Protein AF-A0A919PTJ8-F1 (afdb_monomer)

Organism: NCBI:txid685454

pLDDT: mean 84.8, std 15.62, range [39.84, 98.12]

Foldseek 3Di:
DDDDFDPFKFKDFLVLLLVLLVVCVVVVHDDFDHNVRSVVQADNRKMWIKGFDDWDPPPHTWTWIWTWMDGPDLDIDIDIGTGHPVSVVPTHTDDPVVVVVRVVSVVVPPPPDPDPPPPPPPPDPDD

Solvent-accessible surface area (backbone atoms only — not comparable to full-atom values): 7415 Å² total; per-residue (Å²): 134,90,81,74,70,56,86,65,41,24,44,42,41,46,70,55,52,33,55,50,27,46,50,16,58,78,69,69,41,54,57,70,58,48,32,68,56,46,67,76,71,42,37,86,87,20,40,34,42,37,31,47,76,41,75,39,70,71,92,48,70,24,31,37,19,47,35,44,32,42,28,73,84,93,42,75,47,74,45,44,38,31,38,45,61,72,63,57,68,72,41,51,74,45,56,70,74,55,50,55,52,50,50,54,54,56,57,72,69,53,81,79,72,76,74,74,76,77,76,80,78,73,80,76,77,79,130

Sequence (127 aa):
MRFDVPKAIKWVVKSDLVVLSEKAGALHLGAGRRAGWLRDHVSDSANGALWAILRESHPQPSYRCLIVMKCGGDGTENFMLDLLPDDFEQLPDLPQERVVQLARWALSHVPISPLPAEDGVGFGREK

Secondary structure (DSSP, 8-state):
---PPP-PEEEEEHHHHHHHHHHHHHTT--BSS-HHHHHHHS-TT-EEEEEEEEEE-SSSSEEEEEEEEEETTTEEEEEEEEE-HHHHHTSPBPPHHHHHHHHHHHHHTS--PPPPP----------

Structure (mmCIF, N/CA/C/O backbone):
data_AF-A0A919PTJ8-F1
#
_entry.id   AF-A0A919PTJ8-F1
#
loop_
_atom_site.group_PDB
_atom_site.id
_atom_site.type_symbol
_atom_site.label_atom_id
_atom_site.label_alt_id
_atom_site.label_comp_id
_atom_site.label_asym_id
_atom_site.label_entity_id
_atom_site.label_seq_id
_atom_site.pdbx_PDB_ins_code
_atom_site.Cartn_x
_atom_site.Cartn_y
_atom_site.Cartn_z
_atom_site.occupancy
_atom_site.B_iso_or_equiv
_atom_site.auth_seq_id
_atom_site.auth_comp_id
_atom_site.auth_asym_id
_atom_site.auth_atom_id
_atom_site.pdbx_PDB_model_num
ATOM 1 N N . MET A 1 1 ? -8.188 15.135 20.175 1.00 45.06 1 MET A N 1
ATOM 2 C CA . MET A 1 1 ? -7.351 13.952 19.882 1.00 45.06 1 MET A CA 1
ATOM 3 C C . MET A 1 1 ? -6.642 14.221 18.557 1.00 45.06 1 MET A C 1
ATOM 5 O O . MET A 1 1 ? -7.320 14.315 17.540 1.00 45.06 1 MET A O 1
ATOM 9 N N . ARG A 1 2 ? -5.331 14.507 18.566 1.00 47.78 2 ARG A N 1
ATOM 10 C CA . ARG A 1 2 ? -4.547 14.626 17.324 1.00 47.78 2 ARG A CA 1
ATOM 11 C C . ARG A 1 2 ? -4.296 13.202 16.837 1.00 47.78 2 ARG A C 1
ATOM 13 O O . ARG A 1 2 ? -3.640 12.446 17.538 1.00 47.78 2 ARG A O 1
ATOM 20 N N . PHE A 1 3 ? -4.892 12.822 15.714 1.00 58.41 3 PHE A N 1
ATOM 21 C CA . PHE A 1 3 ? -4.509 11.591 15.030 1.00 58.41 3 PHE A CA 1
ATOM 22 C C . PHE A 1 3 ? -3.486 11.994 13.977 1.00 58.41 3 PHE A C 1
ATOM 24 O O . PHE A 1 3 ? -3.849 12.591 12.958 1.00 58.41 3 PHE A O 1
ATOM 31 N N . ASP A 1 4 ? -2.222 11.751 14.294 1.00 84.00 4 ASP A N 1
ATOM 32 C CA . ASP A 1 4 ? -1.102 11.992 13.397 1.00 84.00 4 ASP A CA 1
ATOM 33 C C . ASP A 1 4 ? -1.066 10.926 12.295 1.00 84.00 4 ASP A C 1
ATOM 35 O O . ASP A 1 4 ? -1.558 9.811 12.467 1.00 84.00 4 ASP A O 1
ATOM 39 N N . VAL A 1 5 ? -0.486 11.275 11.147 1.00 90.56 5 VAL A N 1
ATOM 40 C CA . VAL A 1 5 ? -0.202 10.298 10.090 1.00 90.56 5 VAL A CA 1
ATOM 41 C C . VAL A 1 5 ? 0.910 9.366 10.595 1.00 90.56 5 VAL A C 1
ATOM 43 O O . VAL A 1 5 ? 1.951 9.865 11.042 1.00 90.56 5 VAL A O 1
ATOM 46 N N . PRO A 1 6 ? 0.726 8.033 10.560 1.00 93.44 6 PRO A N 1
ATOM 47 C CA . PRO A 1 6 ? 1.723 7.106 11.072 1.00 93.44 6 PRO A CA 1
ATOM 48 C C . PRO A 1 6 ? 3.011 7.177 10.247 1.00 93.44 6 PRO A C 1
ATOM 50 O O . PRO A 1 6 ? 2.993 7.267 9.021 1.00 93.44 6 PRO A O 1
ATOM 53 N N . LYS A 1 7 ? 4.154 7.113 10.938 1.00 91.88 7 LYS A N 1
ATOM 54 C CA . LYS A 1 7 ? 5.483 7.099 10.303 1.00 91.88 7 LYS A CA 1
ATOM 55 C C . LYS A 1 7 ? 5.896 5.714 9.804 1.00 91.88 7 LYS A C 1
ATOM 57 O O . LYS A 1 7 ? 6.876 5.610 9.072 1.00 91.88 7 LYS A O 1
ATOM 62 N N . ALA A 1 8 ? 5.192 4.667 10.235 1.00 94.19 8 ALA A N 1
ATOM 63 C CA . ALA A 1 8 ? 5.470 3.301 9.829 1.00 94.19 8 ALA A CA 1
ATOM 64 C C . ALA A 1 8 ? 5.249 3.134 8.319 1.00 94.19 8 ALA A C 1
ATOM 66 O O . ALA A 1 8 ? 4.289 3.657 7.749 1.00 94.19 8 ALA A O 1
ATOM 67 N N . ILE A 1 9 ? 6.143 2.384 7.685 1.00 95.50 9 ILE A N 1
ATOM 68 C CA . ILE A 1 9 ? 5.973 1.903 6.318 1.00 95.50 9 ILE A CA 1
ATOM 69 C C . ILE A 1 9 ? 5.583 0.439 6.439 1.00 95.50 9 ILE A C 1
ATOM 71 O O . ILE A 1 9 ? 6.228 -0.308 7.169 1.00 95.50 9 ILE A O 1
ATOM 75 N N . LYS A 1 10 ? 4.523 0.039 5.752 1.00 97.12 10 LYS A N 1
ATOM 76 C CA . LYS A 1 10 ? 3.950 -1.301 5.828 1.00 97.12 10 LYS A CA 1
ATOM 77 C C . LYS A 1 10 ? 4.412 -2.150 4.655 1.00 97.12 10 LYS A C 1
ATOM 79 O O . LYS A 1 10 ? 4.584 -1.637 3.550 1.00 97.12 10 LYS A O 1
ATOM 84 N N . TRP A 1 11 ? 4.608 -3.440 4.887 1.00 95.75 11 TRP A N 1
ATOM 85 C CA . TRP A 1 11 ? 4.826 -4.426 3.836 1.00 95.75 11 TRP A CA 1
ATOM 86 C C . TRP A 1 11 ? 3.486 -4.918 3.292 1.00 95.75 11 TRP A C 1
ATOM 88 O O . TRP A 1 11 ? 2.560 -5.167 4.062 1.00 95.75 11 TRP A O 1
ATOM 98 N N . VAL A 1 12 ? 3.393 -5.065 1.971 1.00 95.50 12 VAL A N 1
ATOM 99 C CA . VAL A 1 12 ? 2.181 -5.538 1.290 1.00 95.50 12 VAL A CA 1
ATOM 100 C C . VAL A 1 12 ? 2.521 -6.524 0.179 1.00 95.50 12 VAL A C 1
ATOM 102 O O . VAL A 1 12 ? 3.516 -6.361 -0.535 1.00 95.50 12 VAL A O 1
ATOM 105 N N . VAL A 1 13 ? 1.665 -7.526 -0.003 1.00 94.75 13 VAL A N 1
ATOM 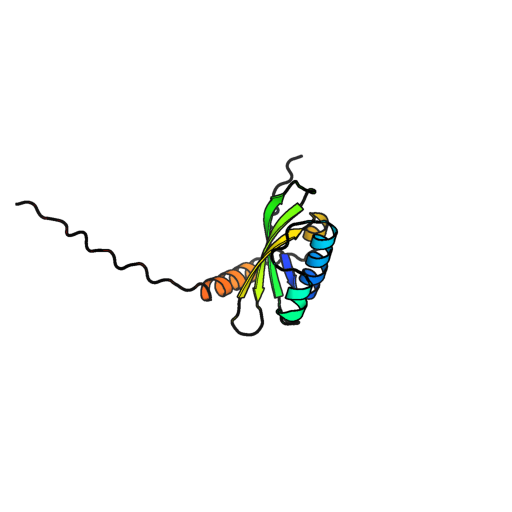106 C CA . VAL A 1 13 ? 1.667 -8.420 -1.171 1.00 94.75 13 VAL A CA 1
ATOM 107 C C . VAL A 1 13 ? 0.422 -8.195 -2.036 1.00 94.75 13 VAL A C 1
ATOM 109 O O . VAL A 1 13 ? -0.520 -7.512 -1.630 1.00 94.75 13 VAL A O 1
ATOM 112 N N . LYS A 1 14 ? 0.389 -8.773 -3.246 1.00 94.62 14 LYS A N 1
ATOM 113 C CA . LYS A 1 14 ? -0.759 -8.641 -4.167 1.00 94.62 14 LYS A CA 1
ATOM 114 C C . LYS A 1 14 ? -2.101 -8.970 -3.499 1.00 94.62 14 LYS A C 1
ATOM 116 O O . LYS A 1 14 ? -3.062 -8.229 -3.702 1.00 94.62 14 LYS A O 1
ATOM 121 N N . SER A 1 15 ? -2.182 -10.054 -2.722 1.00 96.06 15 SER A N 1
ATOM 122 C CA . SER A 1 15 ? -3.433 -10.472 -2.073 1.00 96.06 15 SER A CA 1
ATOM 123 C C . SER A 1 15 ? -3.974 -9.410 -1.119 1.00 96.06 15 SER A C 1
ATOM 125 O O . SER A 1 15 ? -5.171 -9.130 -1.152 1.00 96.06 15 SER A O 1
ATOM 127 N N . ASP A 1 16 ? -3.097 -8.764 -0.346 1.00 96.88 16 ASP A N 1
ATOM 128 C CA . ASP A 1 16 ? -3.479 -7.685 0.570 1.00 96.88 16 ASP 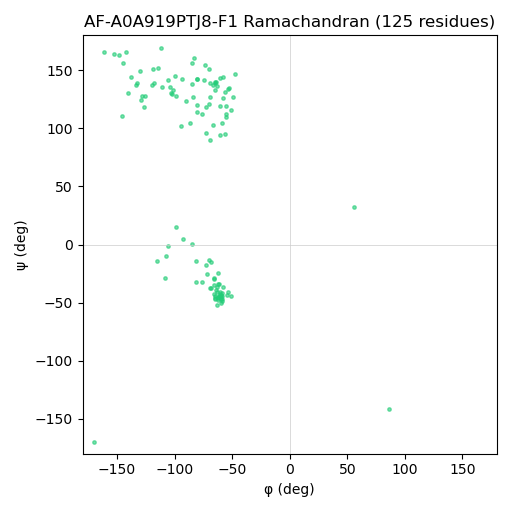A CA 1
ATOM 129 C C . ASP A 1 16 ? -4.065 -6.517 -0.224 1.00 96.88 16 ASP A C 1
ATOM 131 O O . ASP A 1 16 ? -5.148 -6.023 0.078 1.00 96.88 16 ASP A O 1
ATOM 135 N N . LEU A 1 17 ? -3.384 -6.115 -1.301 1.00 96.38 17 LEU A N 1
ATOM 136 C CA . LEU A 1 17 ? -3.800 -4.990 -2.138 1.00 96.38 17 LEU A CA 1
ATOM 137 C C . LEU A 1 17 ? -5.145 -5.230 -2.824 1.00 96.38 17 LEU A C 1
ATOM 139 O O . LEU A 1 17 ? -5.934 -4.296 -2.956 1.00 96.38 17 LEU A O 1
ATOM 143 N N . VAL A 1 18 ? -5.423 -6.465 -3.248 1.00 97.25 18 VAL A N 1
ATOM 144 C CA . VAL A 1 18 ? -6.727 -6.829 -3.816 1.00 97.25 18 VAL A CA 1
ATOM 145 C C . VAL A 1 18 ? -7.821 -6.647 -2.764 1.00 97.25 18 VAL A C 1
ATOM 147 O O . VAL A 1 18 ? -8.771 -5.911 -3.024 1.00 97.25 18 VAL A O 1
ATOM 150 N N . VAL A 1 19 ? -7.658 -7.229 -1.572 1.00 97.81 19 VAL A N 1
ATOM 151 C CA . VAL A 1 19 ? -8.644 -7.132 -0.478 1.00 97.81 19 VAL A CA 1
ATOM 152 C C . VAL A 1 19 ? -8.870 -5.677 -0.060 1.00 97.81 19 VAL A C 1
ATOM 154 O O . VAL A 1 19 ? -10.010 -5.220 0.041 1.00 97.81 19 VAL A O 1
ATOM 157 N N . LEU A 1 20 ? -7.790 -4.917 0.125 1.00 97.88 20 LEU A N 1
ATOM 158 C CA . LEU A 1 20 ? -7.853 -3.507 0.509 1.00 97.88 20 LEU A CA 1
ATOM 159 C C . LEU A 1 20 ? -8.517 -2.650 -0.577 1.00 97.88 20 LEU A C 1
ATOM 161 O O . LEU A 1 20 ? -9.321 -1.774 -0.263 1.00 97.88 20 LEU A O 1
ATOM 165 N N . SER A 1 21 ? -8.239 -2.919 -1.856 1.00 97.56 21 SER A N 1
ATOM 166 C CA . SER A 1 21 ? -8.854 -2.203 -2.981 1.00 97.56 21 SER A CA 1
ATOM 167 C C . SER A 1 21 ? -10.351 -2.504 -3.118 1.00 97.56 21 SER A C 1
ATOM 169 O O . SER A 1 21 ? -11.137 -1.599 -3.412 1.00 97.56 21 SER A O 1
ATOM 171 N N . GLU A 1 22 ? -10.779 -3.744 -2.861 1.00 98.12 22 GLU A N 1
ATOM 172 C CA . GLU A 1 22 ? -12.206 -4.101 -2.816 1.00 98.12 22 GLU A CA 1
ATOM 173 C C . GLU A 1 22 ? -12.924 -3.391 -1.677 1.00 98.12 22 GLU A C 1
ATOM 175 O O . GLU A 1 22 ? -13.977 -2.785 -1.892 1.00 98.12 22 GLU A O 1
ATOM 180 N N . LYS A 1 23 ? -12.320 -3.398 -0.486 1.00 97.50 23 LYS A N 1
ATOM 181 C CA . LYS A 1 23 ? -12.864 -2.707 0.682 1.00 97.50 23 LYS A CA 1
ATOM 182 C C . LYS A 1 23 ? -12.961 -1.200 0.449 1.00 97.50 23 LYS A C 1
ATOM 184 O O . LYS A 1 23 ? -14.004 -0.610 0.724 1.00 97.50 23 LYS A O 1
ATOM 189 N N . ALA A 1 24 ? -11.927 -0.587 -0.127 1.00 96.06 24 ALA A N 1
ATOM 190 C CA . ALA A 1 24 ? -11.950 0.820 -0.517 1.00 96.06 24 ALA A CA 1
ATOM 191 C C . ALA A 1 24 ? -13.083 1.112 -1.515 1.00 96.06 24 ALA A C 1
ATOM 193 O O . ALA A 1 24 ? -13.800 2.097 -1.361 1.00 96.06 24 ALA A O 1
ATOM 194 N N . GLY A 1 25 ? -13.300 0.232 -2.498 1.00 95.44 25 GLY A N 1
ATOM 195 C CA . GLY A 1 25 ? -14.429 0.325 -3.426 1.00 95.44 25 GLY A CA 1
ATOM 196 C C . GLY A 1 25 ? -15.789 0.283 -2.725 1.00 95.44 25 GLY A C 1
ATOM 197 O O . GLY A 1 25 ? -16.605 1.176 -2.940 1.00 95.44 25 GLY A O 1
ATOM 198 N N . ALA A 1 26 ? -16.010 -0.704 -1.855 1.00 95.94 26 ALA A N 1
ATOM 199 C CA . ALA A 1 26 ? -17.261 -0.864 -1.109 1.00 95.94 26 ALA A CA 1
ATOM 200 C C . ALA A 1 26 ? -17.564 0.331 -0.186 1.00 95.94 26 ALA A C 1
ATOM 202 O O . ALA A 1 26 ? -18.720 0.712 -0.003 1.00 95.94 26 ALA A O 1
ATOM 203 N N . LEU A 1 27 ? -16.520 0.946 0.371 1.00 95.06 27 LEU A N 1
ATOM 204 C CA . LEU A 1 27 ? -16.611 2.089 1.280 1.00 95.06 27 LEU A CA 1
ATOM 205 C C . LEU A 1 27 ? -16.517 3.451 0.574 1.00 95.06 27 LEU A C 1
ATOM 207 O O . LEU A 1 27 ? -16.492 4.478 1.248 1.00 95.06 27 LEU A O 1
ATOM 211 N N . HIS A 1 28 ? -16.471 3.476 -0.761 1.00 94.06 28 HIS A N 1
ATOM 212 C CA . HIS A 1 28 ? -16.318 4.698 -1.560 1.00 94.06 28 HIS A CA 1
ATOM 213 C C . HIS A 1 28 ? -15.067 5.526 -1.196 1.00 94.06 28 HIS A C 1
ATOM 215 O O . HIS A 1 28 ? -15.066 6.753 -1.295 1.00 94.06 28 HIS A O 1
ATOM 221 N N . LEU A 1 29 ? -13.992 4.851 -0.785 1.00 94.69 29 LEU A N 1
ATOM 222 C CA . LEU A 1 29 ? -12.677 5.444 -0.548 1.00 94.69 29 LEU A CA 1
ATOM 223 C C . LEU A 1 29 ? -11.884 5.569 -1.863 1.00 94.69 29 LEU A C 1
ATOM 225 O O . LEU A 1 29 ? -12.176 4.898 -2.865 1.00 94.69 29 LEU A O 1
ATOM 229 N N . GLY A 1 30 ? -10.867 6.436 -1.873 1.00 93.75 30 GLY A N 1
ATOM 230 C CA . GLY A 1 30 ? -9.991 6.633 -3.024 1.00 93.75 30 GLY A CA 1
ATOM 231 C C . GLY A 1 30 ? -9.161 5.389 -3.348 1.00 93.75 30 GLY A C 1
ATOM 232 O O . GLY A 1 30 ? -8.537 4.791 -2.479 1.00 93.75 30 GLY A O 1
ATOM 233 N N . ALA A 1 31 ? -9.125 4.999 -4.623 1.00 94.38 31 ALA A N 1
ATOM 234 C CA . ALA A 1 31 ? -8.296 3.894 -5.098 1.00 94.38 31 ALA A CA 1
ATOM 235 C C . ALA A 1 31 ? -7.792 4.184 -6.516 1.00 94.38 31 ALA A C 1
ATOM 237 O O . ALA A 1 31 ? -8.569 4.177 -7.473 1.00 94.38 31 ALA A O 1
ATOM 238 N N . GLY A 1 32 ? -6.487 4.423 -6.653 1.00 93.31 32 GLY A N 1
ATOM 239 C CA . GLY A 1 32 ? -5.826 4.681 -7.936 1.00 93.31 32 GLY A CA 1
ATOM 240 C C . GLY A 1 32 ? -5.720 3.439 -8.826 1.00 93.31 32 GLY A C 1
ATOM 241 O O . GLY A 1 32 ? -5.676 3.559 -10.051 1.00 93.31 32 GLY A O 1
ATOM 242 N N . ARG A 1 33 ? -5.722 2.243 -8.223 1.00 93.88 33 ARG A N 1
ATOM 243 C CA . ARG A 1 33 ? -5.864 0.952 -8.910 1.00 93.88 33 ARG A CA 1
ATOM 244 C C . ARG A 1 33 ? -6.969 0.139 -8.244 1.00 93.88 33 ARG A C 1
ATOM 246 O O . ARG A 1 33 ? -6.978 -0.043 -7.026 1.00 93.88 33 ARG A O 1
ATOM 253 N N . ARG A 1 34 ? -7.920 -0.331 -9.054 1.00 94.19 34 ARG A N 1
ATOM 254 C CA . ARG A 1 34 ? -9.044 -1.164 -8.605 1.00 94.19 34 ARG A CA 1
ATOM 255 C C . ARG A 1 34 ? -8.636 -2.635 -8.542 1.00 94.19 34 ARG A C 1
ATOM 257 O O . ARG A 1 34 ? -7.746 -3.063 -9.273 1.00 94.19 34 ARG A O 1
ATOM 264 N N . ALA A 1 35 ? -9.339 -3.412 -7.725 1.00 96.31 35 ALA A N 1
ATOM 265 C CA . ALA A 1 35 ? -9.056 -4.827 -7.496 1.00 96.31 35 ALA A CA 1
ATOM 266 C C . ALA A 1 35 ? -8.979 -5.668 -8.781 1.00 96.31 35 ALA A C 1
ATOM 268 O O . ALA A 1 35 ? -8.079 -6.491 -8.906 1.00 96.31 35 ALA A O 1
ATOM 269 N N . GLY A 1 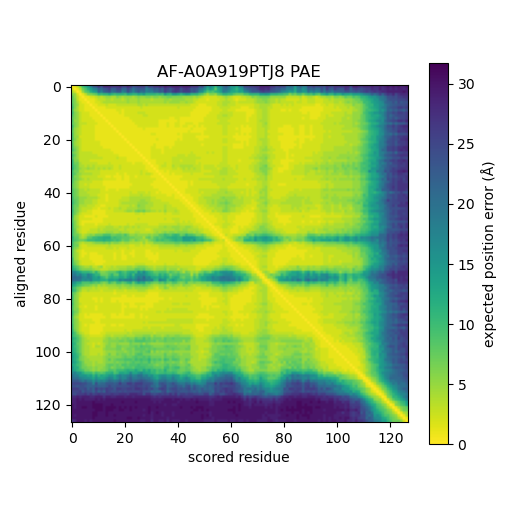36 ? -9.869 -5.432 -9.756 1.00 96.00 36 GLY A N 1
ATOM 270 C CA . GLY A 1 36 ? -9.808 -6.102 -11.063 1.00 96.00 36 GLY A CA 1
ATOM 271 C C . GLY A 1 36 ? -8.484 -5.843 -11.785 1.00 96.00 36 GLY A C 1
ATOM 272 O O . GLY A 1 36 ? -7.783 -6.778 -12.145 1.00 96.00 36 GLY A O 1
ATOM 273 N N . TRP A 1 37 ? -8.063 -4.577 -11.859 1.00 94.06 37 TRP A N 1
ATOM 274 C CA . TRP A 1 37 ? -6.780 -4.225 -12.467 1.00 94.06 37 TRP A CA 1
ATOM 275 C C . TRP A 1 37 ? -5.601 -4.904 -11.761 1.00 94.06 37 TRP A C 1
ATOM 277 O O . TRP A 1 37 ? -4.723 -5.440 -12.431 1.00 94.06 37 TRP A O 1
ATOM 287 N N . LEU A 1 38 ? -5.599 -4.923 -10.421 1.00 94.00 38 LEU A N 1
ATOM 288 C CA . LEU A 1 38 ? -4.549 -5.582 -9.637 1.00 94.00 38 LEU A CA 1
ATOM 289 C C . LEU A 1 38 ? -4.482 -7.081 -9.939 1.00 94.00 38 LEU A C 1
ATOM 291 O O . LEU A 1 38 ? -3.391 -7.619 -10.095 1.00 94.00 38 LEU A O 1
ATOM 295 N N . ARG A 1 39 ? -5.628 -7.759 -10.055 1.00 94.50 39 ARG A N 1
ATOM 296 C CA . ARG A 1 39 ? -5.673 -9.182 -10.425 1.00 94.50 39 ARG A CA 1
ATOM 297 C C . ARG A 1 39 ? -5.027 -9.433 -11.781 1.00 94.50 39 ARG A C 1
ATOM 299 O O . ARG A 1 39 ? -4.226 -10.361 -11.878 1.00 94.50 39 ARG A O 1
ATOM 306 N N . ASP A 1 40 ? -5.337 -8.578 -12.749 1.00 92.88 40 ASP A N 1
ATOM 307 C CA . ASP A 1 40 ? -4.975 -8.765 -14.153 1.00 92.88 40 ASP A CA 1
ATOM 308 C C . ASP A 1 40 ? -3.529 -8.343 -14.473 1.00 92.88 40 ASP A C 1
ATOM 310 O O . ASP A 1 40 ? -2.900 -8.932 -15.348 1.00 92.88 40 ASP A O 1
ATOM 314 N N . HIS A 1 41 ? -2.989 -7.333 -13.778 1.00 88.81 41 HIS A N 1
ATOM 315 C CA . HIS A 1 41 ? -1.730 -6.674 -14.172 1.00 88.81 41 HIS A CA 1
ATOM 316 C C . 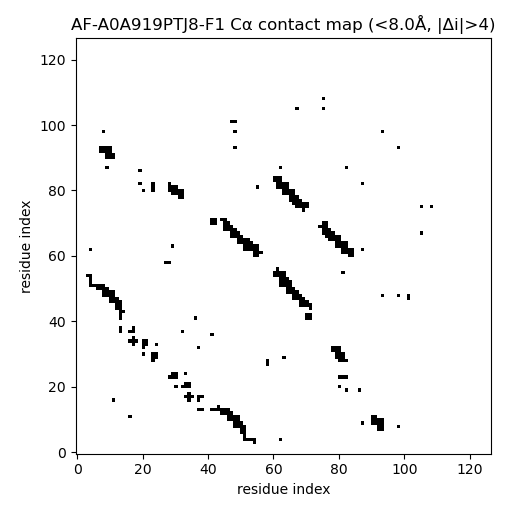HIS A 1 41 ? -0.581 -6.856 -13.179 1.00 88.81 41 HIS A C 1
ATOM 318 O O . HIS A 1 41 ? 0.573 -6.580 -13.509 1.00 88.81 41 HIS A O 1
ATOM 324 N N . VAL A 1 42 ? -0.861 -7.315 -11.960 1.00 89.00 42 VAL A N 1
ATOM 325 C CA . VAL A 1 42 ? 0.169 -7.528 -10.941 1.00 89.00 42 VAL A CA 1
ATOM 326 C C . VAL A 1 42 ? 0.514 -9.013 -10.864 1.00 89.00 42 VAL A C 1
ATOM 328 O O . VAL A 1 42 ? -0.374 -9.853 -10.753 1.00 89.00 42 VAL A O 1
ATOM 331 N N . SER A 1 43 ? 1.807 -9.350 -10.858 1.00 89.50 43 SER A N 1
ATOM 332 C CA . SER A 1 43 ? 2.267 -10.728 -10.616 1.00 89.50 43 SER A CA 1
ATOM 333 C C . SER A 1 43 ? 1.833 -11.235 -9.236 1.00 89.50 43 SER A C 1
ATOM 335 O O . SER A 1 43 ? 1.905 -10.497 -8.258 1.00 89.50 43 SER A O 1
ATOM 337 N N . ASP A 1 44 ? 1.478 -12.513 -9.109 1.00 90.00 44 ASP A N 1
ATOM 338 C CA . ASP A 1 44 ? 1.143 -13.118 -7.808 1.00 90.00 44 ASP A CA 1
ATOM 339 C C . ASP A 1 44 ? 2.315 -13.102 -6.816 1.00 90.00 44 ASP A C 1
ATOM 341 O O . ASP A 1 44 ? 2.112 -13.074 -5.605 1.00 90.00 44 ASP A O 1
ATOM 345 N N . SER A 1 45 ? 3.548 -13.043 -7.323 1.00 88.44 45 SER A N 1
ATOM 346 C CA . SER A 1 45 ? 4.759 -12.905 -6.511 1.00 88.44 45 SER A CA 1
ATOM 347 C C . SER A 1 45 ? 5.096 -11.454 -6.143 1.00 88.44 45 SER A C 1
ATOM 349 O O . SER A 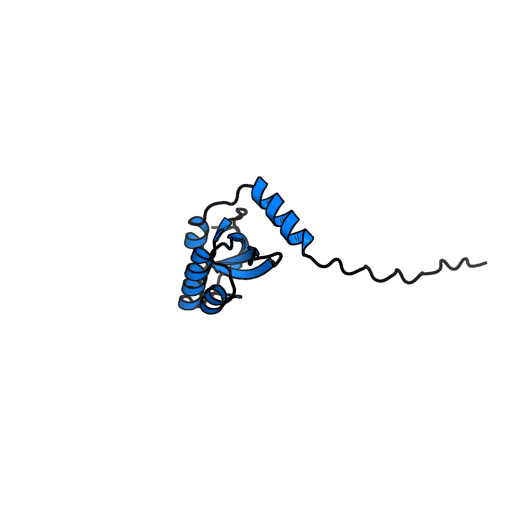1 45 ? 6.144 -11.208 -5.540 1.00 88.44 45 SER A O 1
ATOM 351 N N . ALA A 1 46 ? 4.286 -10.482 -6.574 1.00 88.75 46 ALA A N 1
ATOM 352 C CA . ALA A 1 46 ? 4.561 -9.069 -6.359 1.00 88.75 46 ALA A CA 1
ATOM 353 C C . ALA A 1 46 ? 4.418 -8.692 -4.886 1.00 88.75 46 ALA A C 1
ATOM 355 O O . ALA A 1 46 ? 3.483 -9.092 -4.186 1.00 88.75 46 ALA A O 1
ATOM 356 N N . ASN A 1 47 ? 5.347 -7.858 -4.446 1.00 90.69 47 ASN A N 1
ATOM 357 C CA . ASN A 1 47 ? 5.362 -7.277 -3.121 1.00 90.69 47 ASN A CA 1
ATOM 358 C C . ASN A 1 47 ? 5.849 -5.831 -3.185 1.00 90.69 47 ASN A C 1
ATOM 360 O O . ASN A 1 47 ? 6.363 -5.365 -4.211 1.00 90.69 47 ASN A O 1
ATOM 364 N N . GLY A 1 48 ? 5.625 -5.106 -2.099 1.00 91.50 48 GLY A N 1
ATOM 365 C CA . GLY A 1 48 ? 5.912 -3.690 -2.052 1.00 91.50 48 GLY A CA 1
ATOM 366 C C . GLY A 1 48 ? 5.809 -3.095 -0.662 1.00 91.50 48 GLY A C 1
ATOM 367 O O . GLY A 1 48 ? 5.684 -3.794 0.346 1.00 91.50 48 GLY A O 1
ATOM 368 N N . ALA A 1 49 ? 5.854 -1.771 -0.646 1.00 94.25 49 ALA A N 1
ATOM 369 C CA . ALA A 1 49 ? 5.601 -0.972 0.533 1.00 94.25 49 ALA A CA 1
ATOM 370 C C . ALA A 1 49 ? 4.341 -0.134 0.373 1.00 94.25 49 ALA A C 1
ATOM 372 O O . ALA A 1 49 ? 3.989 0.303 -0.725 1.00 94.25 49 ALA A O 1
ATOM 373 N N . LEU A 1 50 ? 3.725 0.144 1.512 1.00 96.19 50 LEU A N 1
ATOM 374 C CA . LEU A 1 50 ? 2.611 1.055 1.667 1.00 96.19 50 LEU A CA 1
ATOM 375 C C . LEU A 1 50 ? 2.976 2.083 2.737 1.00 96.19 50 LEU A C 1
ATOM 377 O O . LEU A 1 50 ? 3.383 1.729 3.842 1.00 96.19 50 LEU A O 1
ATOM 381 N N . TRP A 1 51 ? 2.833 3.364 2.419 1.00 95.88 51 TRP A N 1
ATOM 382 C CA . TRP A 1 51 ? 3.151 4.454 3.336 1.00 95.88 51 TRP A CA 1
ATOM 383 C C . TRP A 1 51 ? 1.990 5.437 3.429 1.00 95.88 51 TRP A C 1
ATOM 385 O O . TRP A 1 51 ? 1.540 5.962 2.414 1.00 95.88 51 TRP A O 1
ATOM 395 N N . ALA A 1 52 ? 1.496 5.694 4.642 1.00 96.50 52 ALA A N 1
ATOM 396 C CA . ALA A 1 52 ? 0.513 6.743 4.877 1.00 96.50 52 ALA A CA 1
ATOM 397 C C . ALA A 1 52 ? 1.169 8.120 4.704 1.00 96.50 52 ALA A C 1
ATOM 399 O O . ALA A 1 52 ? 2.121 8.450 5.410 1.00 96.50 52 ALA A O 1
ATOM 400 N N . ILE A 1 53 ? 0.654 8.925 3.773 1.00 95.44 53 ILE A N 1
ATOM 401 C CA . ILE A 1 53 ? 1.201 10.260 3.482 1.00 95.44 53 ILE A CA 1
ATOM 402 C C . ILE A 1 53 ? 0.287 11.382 3.968 1.00 95.44 53 ILE A C 1
ATOM 404 O O . ILE A 1 53 ? 0.756 12.470 4.292 1.00 95.44 53 ILE A O 1
ATOM 408 N N . LEU A 1 54 ? -1.020 11.126 4.019 1.00 94.12 54 LEU A N 1
ATOM 409 C CA . LEU A 1 54 ? -2.034 12.103 4.391 1.00 94.12 54 LEU A CA 1
ATOM 410 C C . LEU A 1 54 ? -3.154 11.414 5.163 1.00 94.12 54 LEU A C 1
ATOM 412 O O . LEU A 1 54 ? -3.406 10.218 5.010 1.00 94.12 54 LEU A O 1
ATOM 416 N N . ARG A 1 55 ? -3.857 12.204 5.969 1.00 91.88 55 ARG A N 1
ATOM 417 C CA . ARG A 1 55 ? -5.103 11.795 6.604 1.00 91.88 55 ARG A CA 1
ATOM 418 C C . ARG A 1 55 ? -6.270 12.420 5.856 1.00 91.88 55 ARG A C 1
ATOM 420 O O . ARG A 1 55 ? -6.306 13.633 5.680 1.00 91.88 55 ARG A O 1
ATOM 427 N N . GLU A 1 56 ? -7.236 11.594 5.500 1.00 91.94 56 GLU A N 1
ATOM 428 C CA . GLU A 1 56 ? -8.484 11.999 4.869 1.00 91.94 56 GLU A CA 1
ATOM 429 C C . GLU A 1 56 ? -9.621 11.904 5.888 1.00 91.94 56 GLU A C 1
ATOM 431 O O . GLU A 1 56 ? -9.652 11.008 6.735 1.00 91.94 56 GLU A O 1
ATOM 436 N N . SER A 1 57 ? -10.545 12.863 5.844 1.00 86.75 57 SER A N 1
ATOM 437 C CA . SER A 1 57 ? -11.701 12.903 6.759 1.00 86.75 57 SER A CA 1
ATOM 438 C C . SER A 1 57 ? -13.023 12.551 6.073 1.00 86.75 57 SER A C 1
ATOM 440 O O . SER A 1 57 ? -14.028 12.389 6.759 1.00 86.75 57 SER A O 1
ATOM 442 N N . HIS A 1 58 ? -13.038 12.444 4.742 1.00 78.31 58 HIS A N 1
ATOM 443 C CA . HIS A 1 58 ? -14.244 12.235 3.946 1.00 78.31 58 HIS A CA 1
ATOM 444 C C . HIS A 1 58 ? -14.023 11.115 2.912 1.00 78.31 58 HIS A C 1
ATOM 446 O O . HIS A 1 58 ? -12.957 11.087 2.300 1.00 78.31 58 HIS A O 1
ATOM 452 N N . PRO A 1 59 ? -14.995 10.210 2.677 1.00 82.62 59 PRO A N 1
ATOM 453 C CA . PRO A 1 59 ? -16.299 10.104 3.350 1.00 82.62 59 PRO A CA 1
ATOM 454 C C . PRO A 1 59 ? -16.212 9.665 4.818 1.00 82.62 59 PRO A C 1
ATOM 456 O O . PRO A 1 59 ? -17.165 9.850 5.566 1.00 82.62 59 PRO A O 1
ATOM 459 N N . GLN A 1 60 ? -15.067 9.135 5.247 1.00 89.94 60 GLN A N 1
ATOM 460 C CA . GLN A 1 60 ? -14.797 8.763 6.634 1.00 89.94 60 GLN A CA 1
ATOM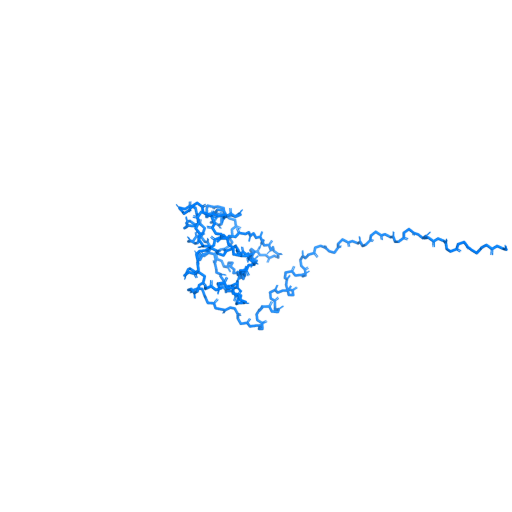 461 C C . GLN A 1 60 ? -13.290 8.831 6.933 1.00 89.94 60 GLN A C 1
ATOM 463 O O . GLN A 1 60 ? -12.488 8.856 5.990 1.00 89.94 60 GLN A O 1
ATOM 468 N N . PRO A 1 61 ? -12.885 8.844 8.219 1.00 93.19 61 PRO A N 1
ATOM 469 C CA . PRO A 1 61 ? -11.480 8.882 8.604 1.00 93.19 61 PRO A CA 1
ATOM 470 C C . PRO A 1 61 ? -10.675 7.742 7.976 1.00 93.19 61 PRO A C 1
ATOM 472 O O . PRO A 1 61 ? -10.939 6.567 8.225 1.00 93.19 61 PRO A O 1
ATOM 475 N N . SER A 1 62 ? -9.681 8.104 7.174 1.00 95.38 62 SER A N 1
ATOM 476 C CA . SER A 1 62 ? -8.811 7.168 6.461 1.00 95.38 62 SER A CA 1
ATOM 477 C C . SER A 1 62 ? -7.405 7.741 6.301 1.00 95.38 62 SER A C 1
ATOM 479 O O . SER A 1 62 ? -7.166 8.939 6.485 1.00 95.38 62 SER A O 1
ATOM 481 N N . TYR A 1 63 ? -6.451 6.875 5.986 1.00 96.81 63 TYR A N 1
ATOM 482 C CA . TYR A 1 63 ? -5.129 7.265 5.530 1.00 96.81 63 TYR A CA 1
ATOM 483 C C . TYR A 1 63 ? -5.080 7.167 4.020 1.00 96.81 63 TYR A C 1
ATOM 485 O O . TYR A 1 63 ? -5.366 6.113 3.459 1.00 96.81 63 TYR A O 1
ATOM 493 N N . ARG A 1 64 ? -4.658 8.247 3.370 1.00 96.75 64 ARG A N 1
ATOM 494 C CA . ARG A 1 64 ? -4.243 8.193 1.977 1.00 96.75 64 ARG A CA 1
ATOM 495 C C . ARG A 1 64 ? -2.821 7.666 1.929 1.00 96.75 64 ARG A C 1
ATOM 497 O O . ARG A 1 64 ? -1.887 8.315 2.414 1.00 96.75 64 ARG A O 1
ATOM 504 N N . CYS A 1 65 ? -2.670 6.486 1.347 1.00 97.25 65 CYS A N 1
ATOM 505 C CA . CYS A 1 65 ? -1.416 5.760 1.318 1.00 97.25 65 CYS A CA 1
ATOM 506 C C . CYS A 1 65 ? -0.833 5.715 -0.091 1.00 97.25 65 CYS A C 1
ATOM 508 O O . CYS A 1 65 ? -1.540 5.439 -1.060 1.00 97.25 65 CYS A O 1
ATOM 510 N N . LEU A 1 66 ? 0.470 5.967 -0.194 1.00 96.00 66 LEU A N 1
ATOM 511 C CA . LEU A 1 66 ? 1.256 5.696 -1.388 1.00 96.00 66 LEU A CA 1
ATOM 512 C C . LEU A 1 66 ? 1.696 4.234 -1.359 1.00 96.00 66 LEU A C 1
ATOM 514 O O . LEU A 1 66 ? 2.308 3.788 -0.387 1.00 96.00 66 LEU A O 1
ATOM 518 N N . ILE A 1 67 ? 1.412 3.509 -2.433 1.00 94.81 67 ILE A N 1
ATOM 519 C CA . ILE A 1 67 ? 1.895 2.150 -2.654 1.00 94.81 67 ILE A CA 1
ATOM 520 C C . ILE A 1 67 ? 3.020 2.207 -3.674 1.00 94.81 67 ILE A C 1
ATOM 522 O O . ILE A 1 67 ? 2.895 2.874 -4.700 1.00 94.81 67 ILE A O 1
ATOM 526 N N . VAL A 1 68 ? 4.101 1.487 -3.393 1.00 91.56 68 VAL A N 1
ATOM 527 C CA . VAL A 1 68 ? 5.198 1.233 -4.329 1.00 91.56 68 VAL A CA 1
ATOM 528 C C . VAL A 1 68 ? 5.394 -0.269 -4.392 1.00 91.56 68 VAL A C 1
ATOM 530 O O . VAL A 1 68 ? 5.715 -0.889 -3.378 1.00 91.56 68 VAL A O 1
ATOM 533 N N . MET A 1 69 ? 5.206 -0.860 -5.567 1.00 88.62 69 MET A N 1
ATOM 534 C CA . MET A 1 69 ? 5.287 -2.305 -5.742 1.00 88.62 69 MET A CA 1
ATOM 535 C C . MET A 1 69 ? 6.183 -2.708 -6.903 1.00 88.62 69 MET A C 1
ATOM 537 O O . MET A 1 69 ? 6.269 -2.024 -7.927 1.00 88.62 69 MET A O 1
ATOM 541 N N . LYS A 1 70 ? 6.798 -3.878 -6.751 1.00 82.69 70 LYS A N 1
ATOM 542 C CA . LYS A 1 70 ? 7.500 -4.558 -7.830 1.00 82.69 70 LYS A CA 1
ATOM 543 C C . LYS A 1 70 ? 6.523 -5.420 -8.618 1.00 82.69 70 LYS A C 1
ATOM 545 O O . LYS A 1 70 ? 6.131 -6.494 -8.163 1.00 82.69 70 LYS A O 1
ATOM 550 N N . CYS A 1 71 ? 6.151 -4.956 -9.805 1.00 73.81 71 CYS A N 1
ATOM 551 C CA . CYS A 1 71 ? 5.485 -5.788 -10.803 1.00 73.81 71 CYS A CA 1
ATOM 552 C C . CYS A 1 71 ? 6.566 -6.614 -11.521 1.00 73.81 71 CYS A C 1
ATOM 554 O O . CYS A 1 71 ? 7.687 -6.143 -11.673 1.00 73.81 71 CYS A O 1
ATOM 556 N N . GLY A 1 72 ? 6.291 -7.876 -11.869 1.00 67.50 72 GLY A N 1
ATOM 557 C CA . GLY A 1 72 ? 7.312 -8.820 -12.360 1.00 67.50 72 GLY A CA 1
ATOM 558 C C . GLY A 1 72 ? 8.241 -8.254 -13.453 1.00 67.50 72 GLY A C 1
ATOM 559 O O . GLY A 1 72 ? 7.825 -7.435 -14.267 1.00 67.50 72 GLY A O 1
ATOM 560 N N . GLY A 1 73 ? 9.504 -8.700 -13.463 1.00 70.38 73 GLY A N 1
ATOM 561 C CA . GLY A 1 73 ? 10.583 -8.106 -14.266 1.00 70.38 73 GLY A CA 1
ATOM 562 C C . GLY A 1 73 ? 11.275 -6.937 -13.547 1.00 70.38 73 GLY A C 1
ATOM 563 O O . GLY A 1 73 ? 11.461 -6.988 -12.325 1.00 70.38 73 GLY A O 1
ATOM 564 N N . ASP A 1 74 ? 11.623 -5.896 -14.312 1.00 64.44 74 ASP A N 1
ATOM 565 C CA . ASP A 1 74 ? 12.223 -4.631 -13.841 1.00 64.44 74 ASP A CA 1
ATOM 566 C C . ASP A 1 74 ? 11.178 -3.501 -13.696 1.00 64.44 74 ASP A C 1
ATOM 568 O O . ASP A 1 74 ? 11.506 -2.322 -13.608 1.00 64.44 74 ASP A O 1
ATOM 572 N N . GLY A 1 75 ? 9.885 -3.838 -13.698 1.00 73.88 75 GLY A N 1
ATOM 573 C CA . GLY A 1 75 ? 8.803 -2.861 -13.604 1.00 73.88 75 GLY A CA 1
ATOM 574 C C . GLY A 1 75 ? 8.533 -2.396 -12.172 1.00 73.88 75 GLY A C 1
ATOM 575 O O . GLY A 1 75 ? 8.529 -3.188 -11.226 1.00 73.88 75 GLY A O 1
ATOM 576 N N . THR A 1 76 ? 8.226 -1.108 -12.014 1.00 80.75 76 THR A N 1
ATOM 577 C CA . THR A 1 76 ? 7.705 -0.551 -10.758 1.00 80.75 76 THR A CA 1
ATOM 578 C C . THR A 1 76 ? 6.329 0.043 -11.009 1.00 80.75 76 THR A C 1
ATOM 580 O O . THR A 1 76 ? 6.136 0.730 -12.009 1.00 80.75 76 THR A O 1
ATOM 583 N N . GLU A 1 77 ? 5.390 -0.196 -10.101 1.00 86.94 77 GLU A N 1
ATOM 584 C CA . GLU A 1 77 ? 4.096 0.481 -10.104 1.00 86.94 77 GLU A CA 1
ATOM 585 C C . GLU A 1 77 ? 3.949 1.286 -8.820 1.00 86.94 77 GLU A C 1
ATOM 587 O O . GLU A 1 77 ? 4.315 0.833 -7.730 1.00 86.94 77 GLU A O 1
ATOM 592 N N . ASN A 1 78 ? 3.402 2.490 -8.958 1.00 90.19 78 ASN A N 1
ATOM 593 C CA . ASN A 1 78 ? 3.049 3.334 -7.833 1.00 90.19 78 ASN A CA 1
ATOM 594 C C . ASN A 1 78 ? 1.643 3.901 -8.014 1.00 90.19 78 ASN A C 1
ATOM 596 O O . ASN A 1 78 ? 1.237 4.278 -9.114 1.00 90.19 78 ASN A O 1
ATOM 600 N N . PHE A 1 79 ? 0.868 3.905 -6.935 1.00 93.62 79 PHE A N 1
ATOM 601 C CA . PHE A 1 79 ? -0.494 4.426 -6.937 1.00 93.62 79 PHE A CA 1
ATOM 602 C C . PHE A 1 79 ? -0.966 4.725 -5.517 1.00 93.62 79 PHE A C 1
ATOM 604 O O . PHE A 1 79 ? -0.369 4.290 -4.534 1.00 93.62 79 PHE A O 1
ATOM 611 N N . MET A 1 80 ? -2.066 5.469 -5.426 1.00 96.56 80 MET A N 1
ATOM 612 C CA . MET A 1 80 ? -2.692 5.824 -4.157 1.00 96.56 80 MET A CA 1
ATOM 613 C C . MET A 1 80 ? -3.792 4.830 -3.783 1.00 96.56 80 MET A C 1
ATOM 615 O O . MET A 1 80 ? -4.556 4.397 -4.650 1.00 96.56 80 MET A O 1
ATOM 619 N N . LEU A 1 81 ? -3.916 4.522 -2.497 1.00 97.31 81 LEU A N 1
ATOM 620 C CA . LEU A 1 81 ? -5.046 3.793 -1.929 1.00 97.31 81 LEU A CA 1
ATOM 621 C C . LEU A 1 81 ? -5.397 4.399 -0.573 1.00 97.31 81 LEU A C 1
ATOM 623 O O . LEU A 1 81 ? -4.518 4.593 0.263 1.00 97.31 81 LEU A O 1
ATOM 627 N N . ASP A 1 82 ? -6.672 4.697 -0.365 1.00 97.12 82 ASP A N 1
ATOM 628 C CA . ASP A 1 82 ? -7.181 5.191 0.906 1.00 97.12 82 ASP A CA 1
ATOM 629 C C . ASP A 1 82 ? -7.612 3.982 1.767 1.00 97.12 82 ASP A C 1
ATOM 631 O O . ASP A 1 82 ? -8.414 3.151 1.332 1.00 97.12 82 ASP A O 1
ATOM 635 N N . LEU A 1 83 ? -7.052 3.858 2.975 1.00 96.50 83 LEU A N 1
ATOM 636 C CA . LEU A 1 83 ? -7.278 2.747 3.912 1.00 96.50 83 LEU A CA 1
ATOM 637 C C . LEU A 1 83 ? -7.890 3.248 5.218 1.00 96.50 83 LEU A C 1
ATOM 639 O O . LEU A 1 83 ? -7.603 4.358 5.665 1.00 96.50 83 LEU A O 1
ATOM 643 N N . LEU A 1 84 ? -8.667 2.403 5.895 1.00 96.06 84 LEU A N 1
ATOM 644 C CA . LEU A 1 84 ? -9.034 2.678 7.283 1.00 96.06 84 LEU A CA 1
ATOM 645 C C . LEU A 1 84 ? -7.816 2.531 8.209 1.00 96.06 84 LEU A C 1
ATOM 647 O O . LEU A 1 84 ? -6.943 1.705 7.929 1.00 96.06 84 LEU A O 1
ATOM 651 N N . PRO A 1 85 ? -7.767 3.265 9.337 1.00 95.19 85 PRO A N 1
ATOM 652 C CA . PRO A 1 85 ? -6.686 3.124 10.308 1.00 95.19 85 PRO A CA 1
ATOM 653 C C . PRO A 1 85 ? -6.499 1.684 10.797 1.00 95.19 85 PRO A C 1
ATOM 655 O O . PRO A 1 85 ? -5.378 1.193 10.807 1.00 95.19 85 PRO A O 1
ATOM 658 N N . ASP A 1 86 ? -7.587 0.975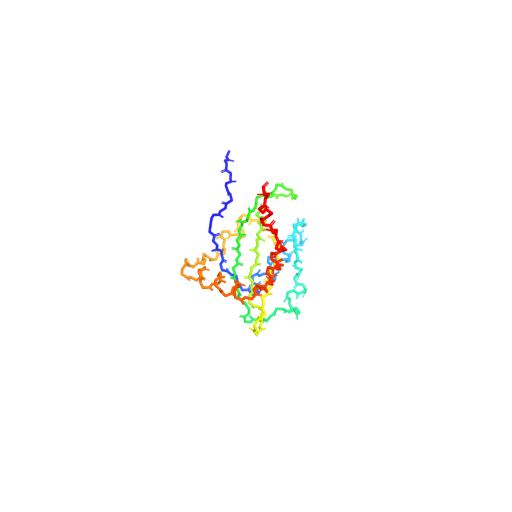 11.103 1.00 95.69 86 ASP A N 1
ATOM 659 C CA . ASP A 1 86 ? -7.512 -0.404 11.602 1.00 95.69 86 ASP A CA 1
ATOM 660 C C . ASP A 1 86 ? -6.947 -1.379 10.562 1.00 95.69 86 ASP A C 1
ATOM 662 O O . ASP A 1 86 ? -6.230 -2.311 10.917 1.00 95.69 86 ASP A O 1
ATOM 666 N N . ASP A 1 87 ? -7.240 -1.156 9.276 1.00 97.00 87 ASP A N 1
ATOM 667 C CA . ASP A 1 87 ? -6.676 -1.963 8.189 1.00 97.00 87 ASP A CA 1
ATOM 668 C C . ASP A 1 87 ? -5.180 -1.692 8.029 1.00 97.00 87 ASP A C 1
ATOM 670 O O . ASP A 1 87 ? -4.404 -2.609 7.778 1.00 97.00 87 ASP A O 1
ATOM 674 N N . PHE A 1 88 ? -4.763 -0.436 8.202 1.00 96.75 88 PHE A N 1
ATOM 675 C CA . PHE A 1 88 ? -3.355 -0.060 8.166 1.00 96.75 88 PHE A CA 1
ATOM 676 C C . PHE A 1 88 ? -2.569 -0.690 9.324 1.00 96.75 88 PHE A C 1
ATOM 678 O O . PHE A 1 88 ? -1.475 -1.210 9.106 1.00 96.75 88 PHE A O 1
ATOM 685 N N . GLU A 1 89 ? -3.113 -0.673 10.543 1.00 95.81 89 GLU A N 1
ATOM 686 C CA . GLU A 1 89 ? -2.440 -1.226 11.728 1.00 95.81 89 GLU A CA 1
ATOM 687 C C . GLU A 1 89 ? -2.260 -2.748 11.664 1.00 95.81 89 GLU A C 1
ATOM 689 O O . GLU A 1 89 ? -1.288 -3.274 12.202 1.00 95.81 89 GLU A O 1
ATOM 694 N N . GLN A 1 90 ? -3.149 -3.457 10.966 1.00 96.62 90 GLN A N 1
ATOM 695 C CA . GLN A 1 90 ? -3.045 -4.907 10.773 1.00 96.62 90 GLN A CA 1
ATOM 696 C C . GLN A 1 90 ? -1.933 -5.314 9.800 1.00 96.62 90 GLN A C 1
ATOM 698 O O . GLN A 1 90 ? -1.522 -6.477 9.796 1.00 96.62 90 GLN A O 1
ATOM 703 N N . LEU A 1 91 ? -1.439 -4.385 8.977 1.00 97.38 91 LEU A N 1
ATOM 704 C CA . LEU A 1 91 ? -0.348 -4.680 8.059 1.00 97.38 91 LEU A CA 1
ATOM 705 C C . LEU A 1 91 ? 0.987 -4.788 8.812 1.00 97.38 91 LEU A C 1
ATOM 707 O O . LEU A 1 91 ? 1.262 -3.984 9.714 1.00 97.38 91 LEU A O 1
ATOM 711 N N . PRO A 1 92 ? 1.855 -5.734 8.412 1.00 96.75 92 PRO A N 1
ATOM 712 C CA . PRO A 1 92 ? 3.180 -5.869 8.996 1.00 96.75 92 PRO A CA 1
ATOM 713 C C . PRO A 1 92 ? 4.040 -4.641 8.688 1.00 96.75 92 PRO A C 1
ATOM 715 O O . PRO A 1 92 ? 4.049 -4.136 7.564 1.00 96.75 92 PRO A O 1
ATOM 718 N N . ASP A 1 93 ? 4.806 -4.184 9.675 1.00 96.31 93 ASP A N 1
ATOM 719 C CA . ASP A 1 93 ? 5.802 -3.138 9.462 1.00 96.31 93 ASP A CA 1
ATOM 720 C C . ASP A 1 93 ? 6.926 -3.647 8.555 1.00 96.31 93 ASP A C 1
ATOM 722 O O . ASP A 1 93 ? 7.426 -4.765 8.700 1.00 96.31 93 ASP A O 1
ATOM 726 N N . LEU A 1 94 ? 7.346 -2.804 7.617 1.00 94.00 94 LEU A N 1
ATOM 727 C CA . LEU A 1 94 ? 8.516 -3.034 6.790 1.00 94.00 94 LEU A CA 1
ATOM 728 C C . LEU A 1 94 ? 9.772 -2.651 7.589 1.00 94.00 94 LEU A C 1
ATOM 730 O O . LEU A 1 94 ? 9.916 -1.480 7.956 1.00 94.00 94 LEU A O 1
ATOM 734 N N . PRO A 1 95 ? 10.714 -3.583 7.823 1.00 91.25 95 PRO A N 1
ATOM 735 C CA . PRO A 1 95 ? 11.952 -3.265 8.524 1.00 91.25 95 PRO A CA 1
ATOM 736 C C . PRO A 1 95 ? 12.742 -2.157 7.823 1.00 91.25 95 PRO A C 1
ATOM 738 O O . PRO A 1 95 ? 12.781 -2.080 6.590 1.00 91.25 95 PRO A O 1
ATOM 741 N N . GLN A 1 96 ? 13.403 -1.299 8.598 1.00 85.56 96 GLN A N 1
ATOM 742 C CA . GLN A 1 96 ? 14.078 -0.105 8.085 1.00 85.56 96 GLN A CA 1
ATOM 743 C C . GLN A 1 96 ? 15.137 -0.435 7.019 1.00 85.56 96 GLN A C 1
ATOM 745 O O . GLN A 1 96 ? 15.279 0.284 6.027 1.00 85.56 96 GLN A O 1
ATOM 750 N N . GLU A 1 97 ? 15.850 -1.549 7.166 1.00 86.62 97 GLU A N 1
ATOM 751 C CA . GLU A 1 97 ? 16.824 -2.022 6.184 1.00 86.62 97 GLU A CA 1
ATOM 752 C C . GLU A 1 97 ? 16.184 -2.350 4.825 1.00 86.62 97 GLU A C 1
ATOM 754 O O . GLU A 1 97 ? 16.781 -2.097 3.775 1.00 86.62 97 GLU A O 1
ATOM 759 N N . ARG A 1 98 ? 14.940 -2.843 4.826 1.00 85.81 98 ARG A N 1
ATOM 760 C CA . ARG A 1 98 ? 14.169 -3.135 3.610 1.00 85.81 98 ARG A CA 1
ATOM 761 C C . ARG A 1 98 ? 13.621 -1.866 2.971 1.00 85.81 98 ARG A C 1
ATOM 763 O O . ARG A 1 98 ? 13.573 -1.795 1.746 1.00 85.81 98 ARG A O 1
ATOM 770 N N . VAL A 1 99 ? 13.288 -0.847 3.767 1.00 84.12 99 VAL A N 1
ATOM 771 C CA . VAL A 1 99 ? 12.889 0.477 3.257 1.00 84.12 99 VAL A CA 1
ATOM 772 C C . VAL A 1 99 ? 14.005 1.078 2.404 1.00 84.12 99 VAL A C 1
ATOM 774 O O . VAL A 1 99 ? 13.753 1.524 1.287 1.00 84.12 99 VAL A O 1
ATOM 777 N N . VAL A 1 100 ? 15.253 1.042 2.885 1.00 84.56 100 VAL A N 1
ATOM 778 C CA . VAL A 1 100 ? 16.406 1.569 2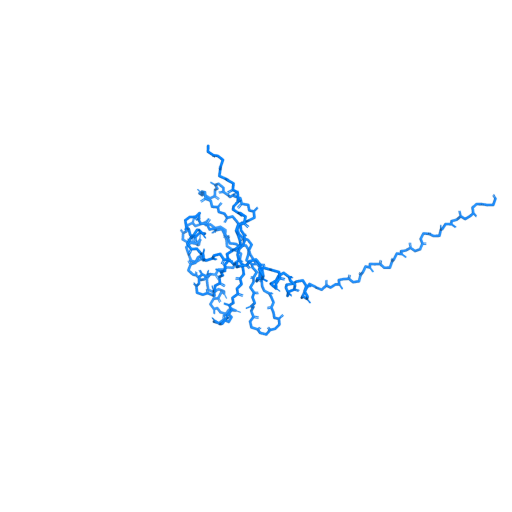.131 1.00 84.56 100 VAL A CA 1
ATOM 779 C C . VAL A 1 100 ? 16.620 0.792 0.831 1.00 84.56 100 VAL A C 1
ATOM 781 O O . VAL A 1 100 ? 16.904 1.395 -0.204 1.00 84.56 100 VAL A O 1
ATOM 784 N N . GLN A 1 101 ? 16.467 -0.536 0.859 1.00 83.06 101 GLN A N 1
ATOM 785 C CA . GLN A 1 101 ? 16.562 -1.373 -0.342 1.00 83.06 101 GLN A CA 1
ATOM 786 C C . GLN A 1 101 ? 15.479 -1.019 -1.363 1.00 83.06 101 GLN A C 1
ATOM 788 O O . GLN A 1 101 ? 15.790 -0.835 -2.540 1.00 83.06 101 GLN A O 1
ATOM 793 N N . LEU A 1 102 ? 14.232 -0.872 -0.912 1.00 79.19 102 LEU A N 1
ATOM 794 C CA . LEU A 1 102 ? 13.113 -0.520 -1.777 1.00 79.19 102 LEU A CA 1
ATOM 795 C C . LEU A 1 102 ? 13.268 0.887 -2.356 1.00 79.19 102 LEU A C 1
ATOM 797 O O . LEU A 1 102 ? 13.048 1.068 -3.546 1.00 79.19 102 LEU A O 1
ATOM 801 N N . ALA A 1 103 ? 13.692 1.865 -1.553 1.00 80.06 103 ALA A N 1
ATOM 802 C CA . ALA A 1 103 ? 13.933 3.228 -2.018 1.00 80.06 103 ALA A CA 1
ATOM 803 C C . ALA A 1 103 ? 15.050 3.277 -3.069 1.00 80.06 103 ALA A C 1
ATOM 805 O O . ALA A 1 103 ? 14.881 3.901 -4.112 1.00 80.06 103 ALA A O 1
ATOM 806 N N . ARG A 1 104 ? 16.170 2.578 -2.834 1.00 81.81 104 ARG A N 1
ATOM 807 C CA . ARG A 1 104 ? 17.262 2.465 -3.818 1.00 81.81 104 ARG A CA 1
ATOM 808 C C . ARG A 1 104 ? 16.786 1.837 -5.120 1.00 81.81 104 ARG A C 1
ATOM 810 O O . ARG A 1 104 ? 17.112 2.346 -6.186 1.00 81.81 104 ARG A O 1
ATOM 817 N N . TRP A 1 105 ? 16.016 0.756 -5.025 1.00 79.12 105 TRP A N 1
ATOM 818 C CA . TRP A 1 105 ? 15.445 0.097 -6.192 1.00 79.12 105 TRP A CA 1
ATOM 819 C C . TRP A 1 105 ? 14.447 1.003 -6.924 1.00 79.12 105 TRP A C 1
ATOM 821 O O . TRP A 1 105 ? 14.565 1.175 -8.127 1.00 79.12 105 TRP A O 1
ATOM 831 N N . ALA A 1 106 ? 13.514 1.655 -6.231 1.00 76.88 106 ALA A N 1
ATOM 832 C CA . ALA A 1 106 ? 12.556 2.560 -6.864 1.00 76.88 106 ALA A CA 1
ATOM 833 C C . ALA A 1 106 ? 13.267 3.727 -7.573 1.00 76.88 106 ALA A C 1
ATOM 835 O O . ALA A 1 106 ? 12.968 4.026 -8.727 1.00 76.88 106 ALA A O 1
ATOM 836 N N . LEU A 1 107 ? 14.267 4.332 -6.923 1.00 77.44 107 LEU A N 1
ATOM 837 C CA . LEU A 1 107 ? 15.064 5.420 -7.495 1.00 77.44 107 LEU A CA 1
ATOM 838 C C . LEU A 1 107 ? 15.917 4.982 -8.690 1.00 77.44 107 LEU A C 1
ATOM 840 O O . LEU A 1 107 ? 16.139 5.793 -9.582 1.00 77.44 107 LEU A O 1
ATOM 844 N N . SER A 1 108 ? 16.363 3.722 -8.759 1.00 78.38 108 SER A N 1
ATOM 845 C CA . SER A 1 108 ? 17.122 3.233 -9.921 1.00 78.38 108 SER A CA 1
ATOM 846 C C . SER A 1 108 ? 16.277 3.101 -11.191 1.00 78.38 108 SER A C 1
ATOM 848 O O . SER A 1 108 ? 16.838 2.934 -12.267 1.00 78.38 108 SER A O 1
ATOM 850 N N . HIS A 1 109 ? 14.948 3.158 -11.068 1.00 70.94 109 HIS A N 1
ATOM 851 C CA . HIS A 1 109 ? 14.005 3.087 -12.188 1.00 70.94 109 HIS A CA 1
ATOM 852 C C . HIS A 1 109 ? 13.381 4.450 -12.514 1.00 70.94 109 HIS A C 1
ATOM 854 O O . HIS A 1 109 ? 12.599 4.553 -13.459 1.00 70.94 109 HIS A O 1
ATOM 860 N N . VAL A 1 110 ? 13.725 5.506 -11.765 1.00 67.88 110 VAL A N 1
ATOM 861 C CA . VAL A 1 110 ? 13.344 6.873 -12.127 1.00 67.88 110 VAL A CA 1
ATOM 862 C C . VAL A 1 110 ? 14.197 7.281 -13.328 1.00 67.88 110 VAL A C 1
ATOM 864 O O . VAL A 1 110 ? 15.425 7.315 -13.206 1.00 67.88 110 VAL A O 1
ATOM 867 N N . PRO A 1 111 ? 13.595 7.590 -14.490 1.00 64.69 111 PRO A N 1
ATOM 868 C CA . PRO A 1 111 ? 14.360 8.078 -15.622 1.00 64.69 111 PRO A CA 1
ATOM 869 C C . PRO A 1 111 ? 15.046 9.384 -15.216 1.00 64.69 111 PRO A C 1
ATOM 871 O O . PRO A 1 111 ? 14.389 10.361 -14.853 1.00 64.69 111 PRO A O 1
ATOM 874 N N . ILE A 1 112 ? 16.378 9.400 -15.258 1.00 65.25 112 ILE A N 1
ATOM 875 C CA . ILE A 1 112 ? 17.143 10.633 -15.107 1.00 65.25 112 ILE A CA 1
ATOM 876 C C . ILE A 1 112 ? 16.941 11.402 -16.408 1.00 65.25 112 ILE A C 1
ATOM 878 O O . ILE A 1 112 ? 17.609 11.134 -17.407 1.00 65.25 112 ILE A O 1
ATOM 882 N N . SER A 1 113 ? 15.989 12.334 -16.415 1.00 58.16 113 SER A N 1
ATOM 883 C CA . SER A 1 113 ? 15.942 13.330 -17.479 1.00 58.16 113 SER A CA 1
ATOM 884 C C . SER A 1 113 ? 17.280 14.067 -17.469 1.00 58.16 113 SER A C 1
ATOM 886 O O . SER A 1 113 ? 17.674 14.559 -16.405 1.00 58.16 113 SER A O 1
ATOM 888 N N . PRO A 1 114 ? 18.005 14.139 -18.600 1.00 60.69 114 PRO A N 1
ATOM 889 C CA . PRO A 1 114 ? 19.175 14.993 -18.669 1.00 60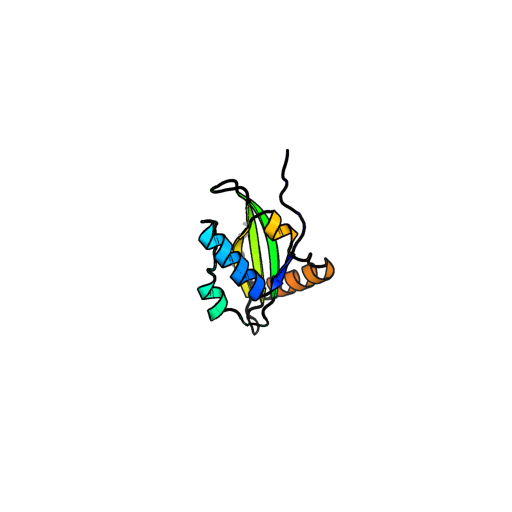.69 114 PRO A CA 1
ATOM 890 C C . PRO A 1 114 ? 18.730 16.407 -18.302 1.00 60.69 114 PRO A C 1
ATOM 892 O O . PRO A 1 114 ? 17.702 16.888 -18.789 1.00 60.69 114 PRO A O 1
ATOM 895 N N . LEU A 1 115 ? 19.473 17.046 -17.397 1.00 58.88 115 LEU A N 1
ATOM 896 C CA . LEU A 1 115 ? 19.286 18.466 -17.137 1.00 58.88 115 LEU A CA 1
ATOM 897 C C . LEU A 1 115 ? 19.387 19.185 -18.491 1.00 58.88 115 LEU A C 1
ATOM 899 O O . LEU A 1 115 ? 20.283 18.840 -19.274 1.00 58.88 115 LEU A O 1
ATOM 903 N N . PRO A 1 116 ? 18.475 20.122 -18.810 1.00 67.62 116 PRO A N 1
ATOM 904 C CA . PRO A 1 116 ? 18.659 20.954 -19.989 1.00 67.62 116 PRO A CA 1
ATOM 905 C C . PRO A 1 116 ? 20.055 21.570 -19.899 1.00 67.62 116 PRO A C 1
ATOM 907 O O . PRO A 1 116 ? 20.472 21.981 -18.813 1.00 67.62 116 PRO A O 1
ATOM 910 N N . ALA A 1 117 ? 20.800 21.546 -21.009 1.00 69.62 117 ALA A N 1
ATOM 911 C CA . ALA A 1 117 ? 22.105 22.186 -21.064 1.00 69.62 117 ALA A CA 1
ATOM 912 C C . ALA A 1 117 ? 21.935 23.607 -20.523 1.00 69.62 117 ALA A C 1
ATOM 914 O O . ALA A 1 117 ? 21.014 24.303 -20.948 1.00 69.62 117 ALA A O 1
ATOM 915 N N . GLU A 1 118 ? 22.751 23.995 -19.543 1.00 63.50 118 GLU A N 1
ATOM 916 C CA . GLU A 1 118 ? 22.757 25.374 -19.081 1.00 63.50 118 GLU A CA 1
ATOM 917 C C . GLU A 1 118 ? 23.015 26.240 -20.313 1.00 63.50 118 GLU A C 1
ATOM 919 O O . GLU A 1 118 ? 24.095 26.178 -20.907 1.00 63.50 118 GLU A O 1
ATOM 924 N N . ASP A 1 119 ? 21.996 26.983 -20.748 1.00 54.53 119 ASP A N 1
ATOM 925 C CA . ASP A 1 119 ? 22.173 28.012 -21.755 1.00 54.53 119 ASP A CA 1
ATOM 926 C C . ASP A 1 119 ? 23.260 28.926 -21.208 1.00 54.53 119 ASP A C 1
ATOM 928 O O . ASP A 1 119 ? 23.090 29.549 -20.158 1.00 54.53 119 ASP A O 1
ATOM 932 N N . GLY A 1 120 ? 24.415 28.917 -21.873 1.00 51.31 120 GLY A N 1
ATOM 933 C CA . GLY A 1 120 ? 25.580 29.679 -21.473 1.00 51.31 120 GLY A CA 1
ATOM 934 C C . GLY A 1 120 ? 25.213 31.150 -21.361 1.00 51.31 120 GLY A C 1
ATOM 935 O O . GLY A 1 120 ? 25.262 31.887 -22.345 1.00 51.31 120 GLY A O 1
ATOM 936 N N . VAL A 1 121 ? 24.873 31.591 -20.149 1.00 50.12 121 VAL A N 1
ATOM 937 C CA . VAL A 1 121 ? 24.818 33.003 -19.803 1.00 50.12 121 VAL A CA 1
ATOM 938 C C . VAL A 1 121 ? 26.267 33.454 -19.801 1.00 50.12 121 VAL A C 1
ATOM 940 O O . VAL A 1 121 ? 26.996 33.329 -18.817 1.00 50.12 121 VAL A O 1
ATOM 943 N N . GLY A 1 122 ? 26.709 33.909 -20.972 1.00 44.09 122 GLY A N 1
ATOM 944 C CA . GLY A 1 122 ? 27.965 34.605 -21.127 1.00 44.09 122 GLY A CA 1
ATOM 945 C C . GLY A 1 122 ? 28.015 35.722 -20.095 1.00 44.09 122 GLY A C 1
ATOM 946 O O . GLY A 1 122 ? 27.222 36.660 -20.143 1.00 44.09 122 GLY A O 1
ATOM 947 N N . PHE A 1 123 ? 28.956 35.619 -19.160 1.00 41.16 123 PHE A N 1
ATOM 948 C CA . PHE A 1 123 ? 29.416 36.770 -18.404 1.00 41.16 123 PHE A CA 1
ATOM 949 C C . PHE A 1 123 ? 30.003 37.753 -19.419 1.00 41.16 123 PHE A C 1
ATOM 951 O O . PHE A 1 123 ? 31.159 37.640 -19.835 1.00 41.16 123 PHE A O 1
ATOM 958 N N . GLY A 1 124 ? 29.172 38.694 -19.863 1.00 39.84 124 GLY A N 1
ATOM 959 C CA . GLY A 1 124 ? 29.616 39.878 -20.568 1.00 39.84 124 GLY A CA 1
ATOM 960 C C . GLY A 1 124 ? 30.580 40.627 -19.659 1.00 39.84 124 GLY A C 1
ATOM 961 O O . GLY A 1 124 ? 30.173 41.246 -18.682 1.00 39.84 124 GLY A O 1
ATOM 962 N N . ARG A 1 125 ? 31.876 40.541 -19.964 1.00 45.75 125 ARG A N 1
ATOM 963 C CA . ARG A 1 125 ? 32.844 41.544 -19.530 1.00 45.75 125 ARG A CA 1
ATOM 964 C C . ARG A 1 125 ? 32.498 42.834 -20.266 1.00 45.75 125 ARG A C 1
ATOM 966 O O . ARG A 1 125 ? 32.794 42.953 -21.455 1.00 45.75 125 ARG A O 1
ATOM 973 N N . GLU A 1 126 ? 31.864 43.771 -19.573 1.00 43.22 126 GLU A N 1
ATOM 974 C CA . GLU A 1 126 ? 31.884 45.171 -19.988 1.00 43.22 126 GLU A CA 1
ATOM 975 C C . GLU A 1 126 ? 33.334 45.679 -19.931 1.00 43.22 126 GLU A C 1
ATOM 977 O O . GLU A 1 126 ? 34.103 45.322 -19.032 1.00 43.22 126 GLU A O 1
ATOM 982 N N . LYS A 1 127 ? 33.712 46.414 -20.979 1.00 46.41 127 LYS A N 1
ATOM 983 C CA . LYS A 1 127 ? 34.999 47.097 -21.126 1.00 46.41 127 LYS A CA 1
ATOM 984 C C . LYS A 1 127 ? 34.994 48.418 -20.376 1.00 46.41 127 LYS A C 1
ATOM 986 O O . LYS A 1 127 ? 33.924 49.061 -20.371 1.00 46.41 127 LYS A O 1
#

Mean predicted aligned error: 8.65 Å

Radius of gyration: 19.43 Å; Cα contacts (8 Å, |Δi|>4): 198; chains: 1; bounding box: 52×60×42 Å

Nearest PDB structures (foldseek):
  4oqe-assembly1_A  TM=4.964E-01  e=7.521E+00  Streptomyces fradiae
  7vf4-assembly4_H  TM=2.242E-01  e=5.582E+00  Candida albicans SC5314

=== Feature glossary ===
Reading guide. The protein is described through the following features:

Foldseek 3Di. A 3Di character summarizes, for each residue, the relative orientation of the Cα frame of its nearest spatial neighbor. Because it encodes fold topology rather than chemistry, 3Di alignments detect remote structural similarity that sequence alignment misses.

Contact-map, Ramachandran, and PAE plots. Plot images: a contact map (which residues are close in 3D, as an N×N binary image), a Ramachandran scatter (backbone torsion angles, revealing secondary-structure composition at a glance), and — for AlphaFold structures — a PAE heatmap (pairwise prediction confidence).

Radius of gyration, Cα contacts, bounding box. Radius of gyration (Rg) is the root-mean-square distance of Cα atoms from their centroid — a single number for overall size and compactness. A globular domain of N residues has Rg ≈ 2.2·N^0.38 Å; an extended or disordered chain has a much larger Rg. The Cα contact count is the number of residue pairs whose Cα atoms are within 8 Å and are more than four positions apart in sequence — a standard proxy for tertiary packing density. The bounding box is the smallest axis-aligned box enclosing all Cα atoms.

Secondary structure (8-state, DSSP). Eight-state secondary structure (DSSP): H is the canonical α-helix, G the tighter 3₁₀-helix, I the wider π-helix; E/B are β-structure, T and S are turns and bends, and '-' is everything else. DSSP derives these from the pattern of main-chain N–H···O=C hydrogen bonds, not from the sequence.

B-factor. B-factor (Debye–Waller factor) reflects atomic displacement in the crystal lattice. It is an experimental observable (units Å²), not a prediction; low values mean the atom is pinned down, high values mean it moves or is heterogeneous across the crystal.

pLDDT. pLDDT is the predicted lDDT-Cα score: AlphaFold's confidence that the local environment of each residue (all inter-atomic distances within 15 Å) is correctly placed. It is a per-residue number between 0 and 100, with higher meaning more reliable.

Nearest PDB structures. Nearest PDB neighbors are the top structural matches found by Foldseek when searching this structure against the entire Protein Data Bank. Each hit reports a TM-score (0 to 1; >0.5 almost always implies the same fold) and an E-value. These are *structural* homologs — they may share no detectable sequence similarity.

Solvent-accessible surface area. Accessible surface area quantifies burial. A residue with SASA near zero is packed into the hydrophobic core; one with SASA >100 Å² sits on the surface. Computed here via the Shrake–Rupley numerical algorithm with a 1.4 Å probe.

Rendered structure images. Structure images are PyMOL renders from six orthogonal camera directions. Cartoon representation draws helices as coils and strands as arrows; sticks shows the backbone as bonds; surface shows the solvent-excluded envelope. Rainbow coloring maps sequence position to hue (blue→red, N→C); chain coloring assigns a distinct color per polypeptide.

Backbone torsions (φ/ψ). φ (phi) and ψ (psi) are the two rotatable backbone dihedrals per residue: φ is the C(i-1)–N–Cα–C torsion, ψ is the N–Cα–C–N(i+1) torsion, both in degrees on (−180°, 180°]. α-helical residues cluster near (−60°, −45°); β-strand residues near (−120°, +130°). A Ramachandran plot is simply a scatter of (φ, ψ) for every residue.

Predicted aligned error. Predicted Aligned Error (PAE) is an AlphaFold confidence matrix: entry (i, j) is the expected error in the position of residue j, in ångströms, when the prediction is superimposed on the true structure at residue i. Low PAE within a block of residues means that block is internally rigid and well-predicted; high PAE between two blocks means their relative placement is uncertain even if each block individually is confident.

mmCIF coordinates. Structure coordinates are given as an mmCIF _atom_site loop: one row per atom with element, residue name, chain id, sequence number, and x/y/z position in Å. Only the four main-chain atoms per residue are included here; side chains are omitted to keep the record compact.

InterPro / GO / CATH / organism. Database cross-references. InterPro integrates a dozen domain/family signature databases into unified entries with residue-range hits. GO terms attach function/process/location labels with evidence codes. CATH codes position the fold in a four-level structural taxonomy. Organism is the NCBI-taxonomy species name.

Secondary structure (3-state, P-SEA). SS3 is a coarse helix/strand/coil call (letters a/b/c) made by the P-SEA algorithm from inter-Cα distances and dihedrals. It is less detailed than DSSP but needs only Cα positions.

Sequence. Sequence gives the chain of amino acids in standard one-letter code (A=alanine, C=cysteine, …, Y=tyrosine), read N→C. It is the only feature that is directly encoded by the gene; all structural features are derived from the folded form of this sequence.